Protein AF-I4EIF0-F1 (afdb_monomer)

Mean predicted aligned error: 13.85 Å

Solvent-accessible surface area (backbone atoms only — not comparable to full-atom values): 5638 Å² total; per-residue (Å²): 132,88,79,81,89,84,87,82,79,91,73,77,96,75,75,90,77,68,83,81,73,82,74,91,86,69,80,80,51,44,44,72,65,57,54,49,74,65,52,68,66,39,53,21,78,72,76,69,48,77,29,77,45,64,81,61,31,47,75,41,76,54,83,64,21,29,37,29,22,30,69,86,77,65,32,68,21,30,37,32,47,98,90,43,78,46,110

pLDDT: mean 73.29, std 19.61, range [40.31, 92.0]

Nearest PDB structures (foldseek):
  8iuh-assembly1_V  TM=5.479E-01  e=1.146E+00  Homo sapiens
  2clt-assembly2_B  TM=6.974E-01  e=7.684E+00  Homo sapiens
  8qpc-assembly1_AA  TM=3.929E-01  e=1.903E+00  Sulfolobus acidocaldarius
  3na2-assembly4_C  TM=3.980E-01  e=8.723E+00  Leptospirillum rubarum

Structure (mmCIF, N/CA/C/O backbone):
data_AF-I4EIF0-F1
#
_entry.id   AF-I4EIF0-F1
#
loop_
_atom_site.group_PDB
_atom_site.id
_atom_site.type_symbol
_atom_site.label_atom_id
_atom_site.label_alt_id
_atom_site.label_comp_id
_atom_site.label_asym_id
_atom_site.label_entity_id
_atom_site.label_seq_id
_atom_site.pdbx_PDB_ins_code
_atom_site.Cartn_x
_atom_site.Cartn_y
_atom_site.Cartn_z
_atom_site.occupancy
_atom_site.B_iso_or_equiv
_atom_site.auth_seq_id
_atom_site.auth_comp_id
_atom_site.auth_asym_id
_atom_site.auth_atom_id
_atom_site.pdbx_PDB_model_num
ATOM 1 N N . MET A 1 1 ? 11.576 14.252 -71.521 1.00 40.31 1 MET A N 1
ATOM 2 C CA . MET A 1 1 ? 12.012 12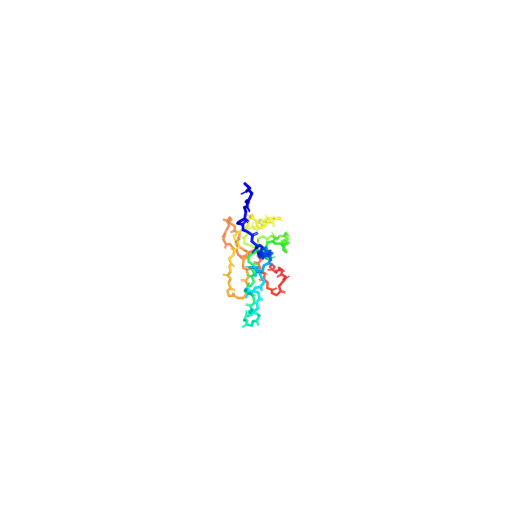.982 -70.895 1.00 40.31 1 MET A CA 1
ATOM 3 C C . MET A 1 1 ? 12.369 13.346 -69.459 1.00 40.31 1 MET A C 1
ATOM 5 O O . MET A 1 1 ? 13.172 14.251 -69.309 1.00 40.31 1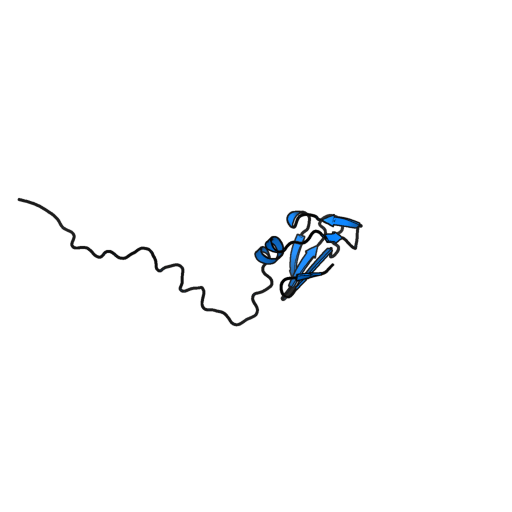 MET A O 1
ATOM 9 N N . ARG A 1 2 ? 11.493 13.028 -68.487 1.00 48.25 2 ARG A N 1
ATOM 10 C CA . ARG A 1 2 ? 11.689 11.952 -67.477 1.00 48.25 2 ARG A CA 1
ATOM 11 C C . ARG A 1 2 ? 13.022 12.169 -66.740 1.00 48.25 2 ARG A C 1
ATOM 13 O O . ARG A 1 2 ? 14.040 12.054 -67.401 1.00 48.25 2 ARG A O 1
ATOM 20 N N . GLY A 1 3 ? 13.114 12.558 -65.473 1.00 42.69 3 GLY A N 1
ATOM 21 C CA . GLY A 1 3 ? 12.313 12.259 -64.280 1.00 42.69 3 GLY A CA 1
ATOM 22 C C . GLY A 1 3 ? 13.318 11.822 -63.196 1.00 42.69 3 GLY A C 1
ATOM 23 O O . GLY A 1 3 ? 14.264 11.126 -63.556 1.00 42.69 3 GLY A O 1
ATOM 24 N N . ASP A 1 4 ? 13.117 12.274 -61.952 1.00 45.62 4 ASP A N 1
ATOM 25 C CA . ASP A 1 4 ? 13.540 11.620 -60.692 1.00 45.62 4 ASP A CA 1
ATOM 26 C C . ASP A 1 4 ? 15.067 11.485 -60.472 1.00 45.62 4 ASP A C 1
ATOM 28 O O . ASP A 1 4 ? 15.740 10.657 -61.076 1.00 45.62 4 ASP A O 1
ATOM 32 N N . ASP A 1 5 ? 15.748 12.361 -59.722 1.00 53.97 5 ASP A N 1
ATOM 33 C CA . ASP A 1 5 ? 15.735 12.528 -58.251 1.00 53.97 5 ASP A CA 1
ATOM 34 C C . ASP A 1 5 ? 15.335 11.288 -57.434 1.00 53.97 5 ASP A C 1
ATOM 36 O O . ASP A 1 5 ? 14.225 10.782 -57.550 1.00 53.97 5 ASP A O 1
ATOM 40 N N . GLY A 1 6 ? 16.246 10.842 -56.562 1.00 48.78 6 GLY A N 1
ATOM 41 C CA . GLY A 1 6 ? 15.937 9.905 -55.481 1.00 48.78 6 GLY A CA 1
ATOM 42 C C . GLY A 1 6 ? 16.501 8.495 -55.656 1.00 48.78 6 GLY A C 1
ATOM 43 O O . GLY A 1 6 ? 15.786 7.570 -56.031 1.00 48.78 6 GLY A O 1
ATOM 44 N N . HIS A 1 7 ? 17.768 8.287 -55.276 1.00 44.53 7 HIS A N 1
ATOM 45 C CA . HIS A 1 7 ? 18.253 6.950 -54.921 1.00 44.53 7 HIS A CA 1
ATOM 46 C C . HIS A 1 7 ? 18.345 6.806 -53.396 1.00 44.53 7 HIS A C 1
ATOM 48 O O . HIS A 1 7 ? 19.270 7.292 -52.752 1.00 44.53 7 HIS A O 1
ATOM 54 N N . VAL A 1 8 ? 17.295 6.167 -52.884 1.00 48.47 8 VAL A N 1
ATOM 55 C CA . VAL A 1 8 ? 17.096 5.397 -51.649 1.00 48.47 8 VAL A CA 1
ATOM 56 C C . VAL A 1 8 ? 18.262 5.259 -50.656 1.00 48.47 8 VAL A C 1
ATOM 58 O O . VAL A 1 8 ? 19.278 4.627 -50.926 1.00 48.47 8 VAL A O 1
ATOM 61 N N . VAL A 1 9 ? 18.007 5.690 -49.419 1.00 47.50 9 VAL A N 1
ATOM 62 C CA . VAL A 1 9 ? 18.399 4.917 -48.234 1.00 47.50 9 VAL A CA 1
ATOM 63 C C . VAL A 1 9 ? 17.143 4.674 -47.403 1.00 47.50 9 VAL A C 1
ATOM 65 O O . VAL A 1 9 ? 16.609 5.569 -46.753 1.00 47.50 9 VAL A O 1
ATOM 68 N N . ASP A 1 10 ? 16.634 3.451 -47.501 1.00 45.38 10 ASP A N 1
ATOM 69 C CA . ASP A 1 10 ? 15.723 2.866 -46.526 1.00 45.38 10 ASP A CA 1
ATOM 70 C C . ASP A 1 10 ? 16.493 2.764 -45.200 1.00 45.38 10 ASP A C 1
ATOM 72 O O . ASP A 1 10 ? 17.364 1.912 -45.031 1.00 45.38 10 ASP A O 1
ATOM 76 N N . VAL A 1 11 ? 16.267 3.723 -44.302 1.00 45.22 11 VAL A N 1
ATOM 77 C CA . VAL A 1 11 ? 16.690 3.624 -42.904 1.00 45.22 11 VAL A CA 1
ATOM 78 C C . VAL A 1 11 ? 15.425 3.436 -42.087 1.00 45.22 11 VAL A C 1
ATOM 80 O O . VAL A 1 11 ? 14.711 4.384 -41.764 1.00 45.22 11 VAL A O 1
ATOM 83 N N . ASP A 1 12 ? 15.165 2.163 -41.819 1.00 43.94 12 ASP A N 1
ATOM 84 C CA . ASP A 1 12 ? 14.203 1.629 -40.865 1.00 43.94 12 ASP A CA 1
ATOM 85 C C . ASP A 1 12 ? 14.083 2.511 -39.595 1.00 43.94 12 ASP A C 1
ATOM 87 O O . ASP A 1 12 ? 15.081 2.751 -3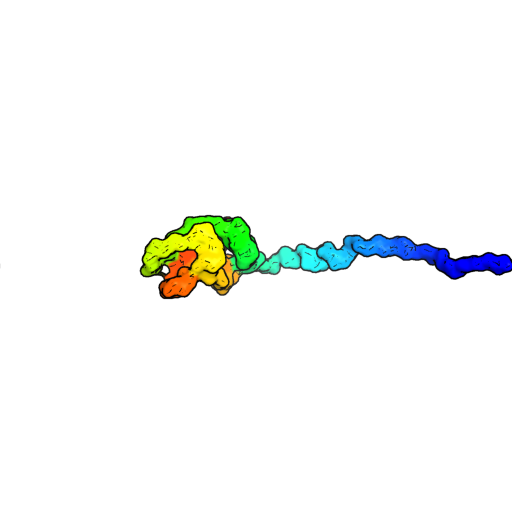8.901 1.00 43.94 12 ASP A O 1
ATOM 91 N N . PRO A 1 13 ? 12.879 3.010 -39.249 1.00 43.53 13 PRO A N 1
ATOM 92 C CA . PRO A 1 13 ? 12.641 3.782 -38.033 1.00 43.53 13 PRO A CA 1
ATOM 93 C C . PRO A 1 13 ? 12.491 2.842 -36.823 1.00 43.53 13 PRO A C 1
ATOM 95 O O . PRO A 1 13 ? 11.441 2.790 -36.186 1.00 43.53 13 PRO A O 1
ATOM 98 N N . GLY A 1 14 ? 13.534 2.070 -36.510 1.00 45.09 14 GLY A N 1
ATOM 99 C CA . GLY A 1 14 ? 13.471 1.002 -35.504 1.00 45.09 14 GLY A CA 1
ATOM 100 C C . GLY A 1 14 ? 14.494 1.073 -34.370 1.00 45.09 14 GLY A C 1
ATOM 101 O O . GLY A 1 14 ? 14.444 0.240 -33.467 1.00 45.09 14 GLY A O 1
ATOM 102 N N . PHE A 1 15 ? 15.417 2.042 -34.362 1.00 41.53 15 PHE A N 1
ATOM 103 C CA . PHE A 1 15 ? 16.604 1.974 -33.489 1.00 41.53 15 PHE A CA 1
ATOM 104 C C . PHE A 1 15 ? 16.757 3.062 -32.412 1.00 41.53 15 PHE A C 1
ATOM 106 O O . PHE A 1 15 ? 17.794 3.108 -31.754 1.00 41.53 15 PHE A O 1
ATOM 113 N N . ASP A 1 16 ? 15.723 3.857 -32.116 1.00 41.97 16 ASP A N 1
ATOM 114 C CA . ASP A 1 16 ? 15.809 4.908 -31.075 1.00 41.97 16 ASP A CA 1
ATOM 115 C C . ASP A 1 16 ? 15.221 4.520 -29.699 1.00 41.97 16 ASP A C 1
ATOM 117 O O . ASP A 1 16 ? 15.068 5.356 -28.812 1.00 41.97 16 ASP A O 1
ATOM 121 N N . ARG A 1 17 ? 14.888 3.240 -29.460 1.00 44.94 17 ARG A N 1
ATOM 122 C CA . ARG A 1 17 ? 14.284 2.811 -28.173 1.00 44.94 17 ARG A CA 1
ATOM 123 C C . ARG A 1 17 ? 15.128 1.853 -27.331 1.00 44.94 17 ARG A C 1
ATOM 125 O O . ARG A 1 17 ? 14.836 1.667 -26.152 1.00 44.94 17 ARG A O 1
ATOM 132 N N . ALA A 1 18 ? 16.197 1.277 -27.879 1.00 43.00 18 ALA A N 1
ATOM 133 C CA . ALA A 1 18 ? 16.950 0.217 -27.197 1.00 43.00 18 ALA A CA 1
ATOM 134 C C . ALA A 1 18 ? 18.213 0.698 -26.448 1.00 43.00 18 ALA A C 1
ATOM 136 O O . ALA A 1 18 ? 18.681 0.022 -25.534 1.00 43.00 18 ALA A O 1
ATOM 137 N N . ALA A 1 19 ? 18.756 1.880 -26.761 1.00 42.81 19 ALA A N 1
ATOM 138 C CA . ALA A 1 19 ? 20.065 2.303 -26.244 1.00 42.81 19 ALA A CA 1
ATOM 139 C C . ALA A 1 19 ? 20.050 2.947 -24.838 1.00 42.81 19 ALA A C 1
ATOM 141 O O .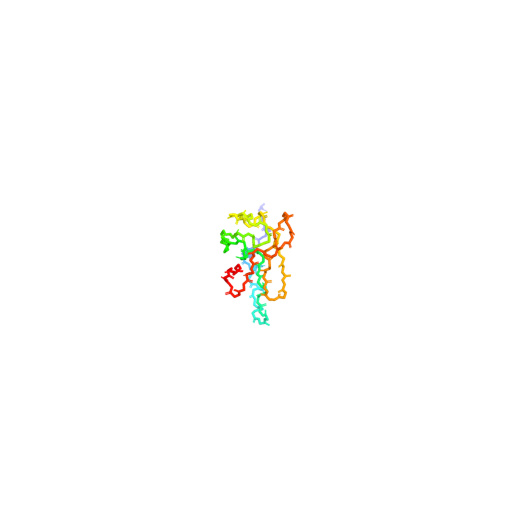 ALA A 1 19 ? 21.110 3.198 -24.263 1.00 42.81 19 ALA A O 1
ATOM 142 N N . ARG A 1 20 ? 18.877 3.191 -24.231 1.00 46.22 20 ARG A N 1
ATOM 143 C CA . ARG A 1 20 ? 18.773 3.704 -22.844 1.00 46.22 20 ARG A CA 1
ATOM 144 C C . ARG A 1 20 ? 18.444 2.647 -21.786 1.00 46.22 20 ARG A C 1
ATOM 146 O O . ARG A 1 20 ? 18.356 2.998 -20.615 1.00 46.22 20 ARG A O 1
ATOM 153 N N . ALA A 1 21 ? 18.332 1.372 -22.160 1.00 48.34 21 ALA A N 1
ATOM 154 C CA . ALA A 1 21 ? 17.999 0.283 -21.234 1.00 48.34 21 ALA A CA 1
ATOM 155 C C . ALA A 1 21 ? 19.223 -0.391 -20.570 1.00 48.34 21 ALA A C 1
ATOM 157 O O . ALA A 1 21 ? 19.074 -1.299 -19.757 1.00 48.34 21 ALA A O 1
ATOM 158 N N . ALA A 1 22 ? 20.449 0.049 -20.875 1.00 47.44 22 ALA A N 1
ATOM 159 C CA . ALA A 1 22 ? 21.685 -0.601 -20.427 1.00 47.44 22 ALA A CA 1
ATOM 160 C C . ALA A 1 22 ? 22.365 0.100 -19.231 1.00 47.44 22 ALA A C 1
ATOM 162 O O . ALA A 1 22 ? 23.569 0.343 -19.244 1.00 47.44 22 ALA A O 1
ATOM 163 N N . ARG A 1 23 ? 21.608 0.429 -18.173 1.00 53.38 23 ARG A N 1
ATOM 164 C CA . ARG A 1 23 ? 22.180 0.863 -16.879 1.00 53.38 23 ARG A CA 1
ATOM 165 C C . ARG A 1 23 ? 21.601 0.078 -15.703 1.00 53.38 23 ARG A C 1
ATOM 167 O O . ARG A 1 23 ? 21.154 0.652 -14.718 1.00 53.38 23 ARG A O 1
ATOM 174 N N . ARG A 1 24 ? 21.659 -1.253 -15.778 1.00 57.91 24 ARG A N 1
ATOM 175 C CA . ARG A 1 24 ? 21.592 -2.092 -14.574 1.00 57.91 24 ARG A CA 1
ATOM 176 C C . ARG A 1 24 ? 22.882 -1.898 -13.776 1.00 57.91 24 ARG A C 1
ATOM 178 O O . ARG A 1 24 ? 23.898 -2.453 -14.177 1.00 57.91 24 ARG A O 1
ATOM 185 N N . SER A 1 25 ? 22.845 -1.092 -12.708 1.00 46.50 25 SER A N 1
ATOM 186 C CA . SER A 1 25 ? 23.671 -1.215 -11.479 1.00 46.50 25 SER A CA 1
ATOM 187 C C . SER A 1 25 ? 23.472 -0.023 -10.526 1.00 46.50 25 SER A C 1
ATOM 189 O O . SER A 1 25 ? 24.353 0.821 -10.366 1.00 46.50 25 SER A O 1
ATOM 191 N N . LYS A 1 26 ? 22.295 0.059 -9.899 1.00 43.00 26 LYS A N 1
ATOM 192 C CA . LYS A 1 26 ? 22.043 0.608 -8.549 1.00 43.00 26 LYS A CA 1
ATOM 193 C C . LYS A 1 26 ? 20.565 0.346 -8.293 1.00 43.00 26 LYS A C 1
ATOM 195 O O . LYS A 1 26 ? 19.795 0.743 -9.154 1.00 43.00 26 LYS A O 1
ATOM 200 N N . GLY A 1 27 ? 20.222 -0.393 -7.232 1.00 43.31 27 GLY A N 1
ATOM 201 C CA . GLY A 1 27 ? 18.898 -0.996 -7.012 1.00 43.31 27 GLY A CA 1
ATOM 202 C C . GLY A 1 27 ? 17.761 -0.201 -7.639 1.00 43.31 27 GLY A C 1
ATOM 203 O O . GLY A 1 27 ? 17.630 0.983 -7.333 1.00 43.31 27 GLY A O 1
ATOM 204 N N . ASP A 1 28 ? 17.019 -0.835 -8.552 1.00 47.97 28 ASP A N 1
ATOM 205 C CA . ASP A 1 28 ? 15.833 -0.223 -9.143 1.00 47.97 28 ASP A CA 1
ATOM 206 C C . ASP A 1 28 ? 14.973 0.234 -7.961 1.00 47.97 28 ASP A C 1
ATOM 208 O O . ASP A 1 28 ? 14.575 -0.611 -7.149 1.00 47.97 28 ASP A O 1
ATOM 212 N N . PRO A 1 29 ? 14.836 1.552 -7.732 1.00 52.62 29 PRO A N 1
ATOM 213 C CA . PRO A 1 29 ? 14.119 2.026 -6.565 1.00 52.62 29 PRO A CA 1
ATOM 214 C C . PRO A 1 29 ? 12.716 1.465 -6.703 1.00 52.62 29 PRO A C 1
ATOM 216 O O . PRO A 1 29 ? 12.157 1.635 -7.781 1.00 52.62 29 PRO A O 1
ATOM 219 N N . ALA A 1 30 ? 12.178 0.795 -5.673 1.00 59.03 30 ALA A N 1
ATOM 220 C CA . ALA A 1 30 ? 10.834 0.227 -5.727 1.00 59.03 30 ALA A CA 1
ATOM 221 C C . ALA A 1 30 ? 9.912 1.185 -6.492 1.00 59.03 30 ALA A C 1
ATOM 223 O O . ALA A 1 30 ? 9.759 2.369 -6.139 1.00 59.03 30 ALA A O 1
ATOM 224 N N . ASP A 1 31 ? 9.493 0.723 -7.668 1.00 73.06 31 ASP A N 1
ATOM 225 C CA . ASP A 1 31 ? 8.910 1.618 -8.644 1.00 73.06 31 ASP A CA 1
ATOM 226 C C . ASP A 1 31 ? 7.441 1.765 -8.299 1.00 73.06 31 ASP A C 1
ATOM 228 O O . ASP A 1 31 ? 6.764 0.776 -8.025 1.00 73.06 31 ASP A O 1
ATOM 232 N N . LEU A 1 32 ? 6.964 3.008 -8.225 1.00 80.06 32 LEU A N 1
ATOM 233 C CA . LEU A 1 32 ? 5.580 3.273 -7.837 1.00 80.06 32 LEU A CA 1
ATOM 234 C C . LEU A 1 32 ? 4.616 2.569 -8.790 1.00 80.06 32 LEU A C 1
ATOM 236 O O . LEU A 1 32 ? 3.547 2.162 -8.363 1.00 80.06 32 LEU A O 1
ATOM 240 N N . ASP A 1 33 ? 5.002 2.420 -10.055 1.00 83.50 33 ASP A N 1
ATOM 241 C CA . ASP A 1 33 ? 4.248 1.672 -11.052 1.00 83.50 33 ASP A CA 1
ATOM 242 C C . ASP A 1 33 ? 4.164 0.180 -10.699 1.00 83.50 33 ASP A C 1
ATOM 244 O O . ASP A 1 33 ? 3.073 -0.357 -10.542 1.00 83.50 33 ASP A O 1
ATOM 248 N N . ARG A 1 34 ? 5.306 -0.458 -10.420 1.00 84.38 34 ARG A N 1
ATOM 249 C CA . ARG A 1 34 ? 5.363 -1.872 -10.021 1.00 84.38 34 ARG A CA 1
ATOM 250 C C . ARG A 1 34 ? 4.637 -2.146 -8.704 1.00 84.38 34 ARG A C 1
ATOM 252 O O . ARG A 1 34 ? 3.956 -3.150 -8.578 1.00 84.38 34 ARG A O 1
ATOM 259 N N . ALA A 1 35 ? 4.757 -1.244 -7.735 1.00 87.75 35 ALA A N 1
ATOM 260 C CA . ALA A 1 35 ? 4.042 -1.341 -6.468 1.00 87.75 35 ALA A CA 1
ATOM 261 C C . ALA A 1 35 ? 2.512 -1.265 -6.668 1.00 87.75 35 ALA A C 1
ATOM 263 O O . ALA A 1 35 ? 1.762 -1.873 -5.910 1.00 87.75 35 ALA A O 1
ATOM 264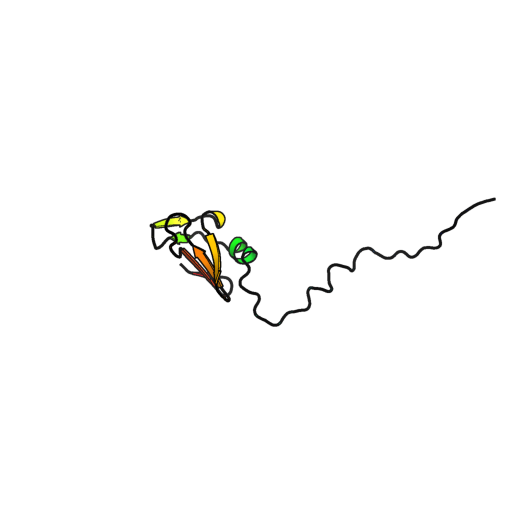 N N . ARG A 1 36 ? 2.042 -0.526 -7.686 1.00 87.69 36 ARG A N 1
ATOM 265 C CA . ARG A 1 36 ? 0.615 -0.452 -8.052 1.00 87.69 36 ARG A CA 1
ATOM 266 C C . ARG A 1 36 ? 0.148 -1.689 -8.803 1.00 87.69 36 ARG A C 1
ATOM 268 O O . ARG A 1 36 ? -0.979 -2.107 -8.578 1.00 87.69 36 ARG A O 1
ATOM 275 N N . ASP A 1 37 ? 0.984 -2.221 -9.688 1.00 88.56 37 ASP A N 1
ATOM 276 C CA . ASP A 1 37 ? 0.718 -3.461 -10.424 1.00 88.56 37 ASP A CA 1
ATOM 277 C C . ASP A 1 37 ? 0.592 -4.655 -9.467 1.00 88.56 37 ASP A C 1
ATOM 279 O O . ASP A 1 37 ? -0.370 -5.410 -9.532 1.00 88.56 37 ASP A O 1
ATOM 283 N N . ASP A 1 38 ? 1.503 -4.743 -8.497 1.00 89.44 38 ASP A N 1
ATOM 284 C CA . ASP A 1 38 ? 1.541 -5.794 -7.477 1.00 89.44 38 ASP A CA 1
ATOM 285 C C . ASP A 1 38 ? 0.617 -5.506 -6.279 1.00 89.44 38 ASP A C 1
ATOM 287 O O . ASP A 1 38 ? 0.770 -6.101 -5.221 1.00 89.44 38 ASP A O 1
ATOM 291 N N . TRP A 1 39 ? -0.292 -4.529 -6.378 1.00 90.44 39 TRP A N 1
ATOM 292 C CA . TRP A 1 39 ? -1.092 -4.100 -5.231 1.00 90.44 39 TRP A CA 1
ATOM 293 C C . TRP A 1 39 ? -1.961 -5.224 -4.670 1.00 90.44 39 TRP A C 1
ATOM 295 O O . TRP A 1 39 ? -2.829 -5.765 -5.356 1.00 90.44 39 TRP A O 1
ATOM 305 N N . GLU A 1 40 ? -1.790 -5.485 -3.377 1.00 87.38 40 GLU A N 1
ATOM 306 C CA . GLU A 1 40 ? -2.640 -6.387 -2.614 1.00 87.38 40 GLU A CA 1
ATOM 307 C C . GLU A 1 40 ? -3.609 -5.572 -1.744 1.00 87.38 40 GLU A C 1
ATOM 309 O O . GLU A 1 40 ? -3.185 -4.598 -1.116 1.00 87.38 40 GLU A O 1
ATOM 314 N N . PRO A 1 41 ? -4.899 -5.949 -1.669 1.00 87.50 41 PRO A N 1
ATOM 315 C CA . PRO A 1 41 ? -5.848 -5.341 -0.744 1.00 87.50 41 PRO A CA 1
ATOM 316 C C . PRO A 1 41 ? -5.299 -5.318 0.687 1.00 87.50 41 PRO A C 1
ATOM 318 O O . PRO A 1 41 ? -4.970 -6.359 1.255 1.00 87.50 41 PRO A O 1
ATOM 321 N N . THR A 1 42 ? -5.201 -4.127 1.277 1.00 87.06 42 THR A N 1
ATOM 322 C CA . THR A 1 42 ? -4.630 -3.925 2.619 1.00 87.06 42 THR A CA 1
ATOM 323 C C . THR A 1 42 ? -5.578 -3.127 3.500 1.00 87.06 42 THR A C 1
ATOM 325 O O . THR A 1 42 ? -6.253 -2.201 3.053 1.00 87.06 42 THR A O 1
ATOM 328 N N . VAL A 1 43 ? -5.602 -3.469 4.788 1.00 88.38 43 VAL A N 1
ATOM 329 C CA . VAL A 1 43 ? -6.343 -2.730 5.809 1.00 88.38 43 VAL A CA 1
ATOM 330 C C . VAL A 1 43 ? -5.391 -1.784 6.530 1.00 88.38 43 VAL A C 1
ATOM 332 O O . VAL A 1 43 ? -4.340 -2.185 7.029 1.00 88.38 43 VAL A O 1
ATOM 335 N N . CYS A 1 44 ? -5.768 -0.512 6.647 1.00 88.12 44 CYS A N 1
ATOM 336 C CA . CYS A 1 44 ? -4.975 0.453 7.392 1.00 88.12 44 CYS A CA 1
ATOM 337 C C . CYS A 1 44 ? -4.960 0.124 8.893 1.00 88.12 44 CYS A C 1
ATOM 339 O O . CYS A 1 44 ? -5.975 0.277 9.572 1.00 88.12 44 CYS A O 1
ATOM 341 N N . ALA A 1 45 ? -3.784 -0.184 9.445 1.00 83.81 45 ALA A N 1
ATOM 342 C CA . ALA A 1 45 ? -3.603 -0.441 10.878 1.00 83.81 45 ALA A CA 1
ATOM 343 C C . ALA A 1 45 ? -3.985 0.748 11.788 1.00 83.81 45 ALA A C 1
ATOM 345 O O . ALA A 1 45 ? -4.282 0.560 12.964 1.00 83.81 45 ALA A O 1
ATOM 346 N N . GLY A 1 46 ? -3.985 1.980 11.262 1.00 83.88 46 GLY A N 1
ATOM 347 C CA . GLY A 1 46 ? -4.305 3.185 12.032 1.00 83.88 46 GLY A CA 1
ATOM 348 C C . GLY A 1 46 ? -5.802 3.476 12.182 1.00 83.88 46 GLY A C 1
ATOM 349 O O . GLY A 1 46 ? -6.214 3.990 13.216 1.00 83.88 46 GLY A O 1
ATOM 350 N N . CYS A 1 47 ? -6.617 3.191 11.162 1.00 85.88 47 CYS A N 1
ATOM 351 C CA . CYS A 1 47 ? -8.051 3.529 11.164 1.00 85.88 47 CYS A CA 1
ATOM 352 C C . CYS A 1 47 ? -8.988 2.353 10.860 1.00 85.88 47 CYS A C 1
ATOM 354 O O . CYS A 1 47 ? -10.201 2.521 10.923 1.00 85.88 47 CYS A O 1
ATOM 356 N N . GLY A 1 48 ? -8.448 1.177 10.528 1.00 86.19 48 GLY A N 1
ATOM 357 C CA . GLY A 1 48 ? -9.225 -0.008 10.162 1.00 86.19 48 GLY A CA 1
ATOM 358 C C . GLY A 1 48 ? -9.908 0.083 8.796 1.00 86.19 48 GLY A C 1
ATOM 359 O O . GLY A 1 48 ? -10.737 -0.765 8.481 1.00 86.19 48 GLY A O 1
ATOM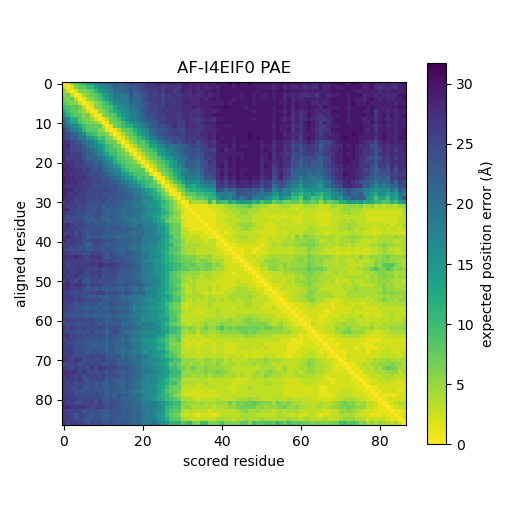 360 N N . GLN A 1 49 ? -9.600 1.103 7.990 1.00 87.25 49 GLN A N 1
ATOM 361 C CA . GLN A 1 49 ? -10.185 1.254 6.662 1.00 87.25 49 GLN A CA 1
ATOM 362 C C . GLN A 1 49 ? -9.565 0.253 5.683 1.00 87.25 49 GLN A C 1
ATOM 364 O O . GLN A 1 49 ? -8.342 0.123 5.621 1.00 87.25 49 GLN A O 1
ATOM 369 N N . ASP A 1 50 ? -10.413 -0.404 4.898 1.00 89.19 50 ASP A N 1
ATOM 370 C CA . ASP A 1 50 ? -9.995 -1.253 3.788 1.00 89.19 50 ASP A CA 1
ATOM 371 C C . ASP A 1 50 ? -9.532 -0.410 2.587 1.00 89.19 50 ASP A C 1
ATOM 373 O O . ASP A 1 50 ? -10.113 0.637 2.259 1.00 89.19 50 ASP A O 1
ATOM 377 N N . HIS A 1 51 ? -8.458 -0.863 1.950 1.00 87.81 51 HIS A N 1
ATOM 378 C CA . HIS A 1 51 ? -7.896 -0.296 0.734 1.00 87.81 51 HIS A CA 1
ATOM 379 C C . HIS A 1 51 ? -7.770 -1.404 -0.316 1.00 87.81 51 HIS A C 1
ATOM 381 O O . HIS A 1 51 ? -6.687 -1.971 -0.495 1.00 87.81 51 HIS A O 1
ATOM 387 N N . PRO A 1 52 ? -8.867 -1.705 -1.032 1.00 88.00 52 PRO A N 1
ATOM 388 C CA . PRO A 1 52 ? -8.870 -2.766 -2.031 1.00 88.00 52 PRO A CA 1
ATOM 389 C C . PRO A 1 52 ? -8.054 -2.374 -3.265 1.00 88.00 52 PRO A C 1
ATOM 391 O O . PRO A 1 52 ? -7.579 -3.231 -4.002 1.00 88.00 52 PRO A O 1
ATOM 394 N N . GLU A 1 53 ? -7.861 -1.070 -3.474 1.00 88.00 53 GLU A N 1
ATOM 395 C CA . GLU A 1 53 ? -7.265 -0.504 -4.673 1.00 88.00 53 GLU A CA 1
ATOM 396 C C . GLU A 1 53 ? -6.099 0.439 -4.316 1.00 88.00 53 GLU A C 1
ATOM 398 O O . GLU A 1 53 ? -6.174 1.189 -3.332 1.00 88.00 53 GLU A O 1
ATOM 403 N N . PRO A 1 54 ? -5.031 0.493 -5.136 1.00 83.12 54 PRO A N 1
ATOM 404 C CA . PRO A 1 54 ? -3.830 1.270 -4.823 1.00 83.12 54 PRO A CA 1
ATOM 405 C C . PRO A 1 54 ? -4.045 2.787 -4.877 1.00 83.12 54 PRO A C 1
ATOM 407 O O . PRO A 1 54 ? -3.209 3.547 -4.395 1.00 83.12 54 PRO A O 1
ATOM 410 N N . TRP A 1 55 ? -5.139 3.263 -5.479 1.00 84.56 55 TRP A N 1
ATOM 411 C CA . TRP A 1 55 ? -5.500 4.686 -5.492 1.00 84.56 55 TRP A CA 1
ATOM 412 C C . TRP A 1 55 ? -6.260 5.134 -4.242 1.00 84.56 55 TRP A C 1
ATOM 414 O O . TRP A 1 55 ? -6.386 6.336 -4.009 1.00 84.56 55 TRP A O 1
ATOM 424 N N . SER A 1 56 ? -6.748 4.201 -3.418 1.00 87.88 56 SER A N 1
ATOM 425 C CA . SER A 1 56 ? -7.353 4.523 -2.120 1.00 87.88 56 SER A CA 1
ATOM 426 C C .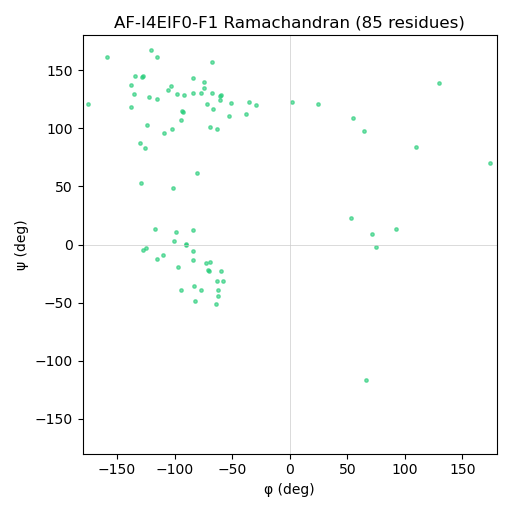 SER A 1 56 ? -6.305 4.953 -1.083 1.00 87.88 56 SER A C 1
ATOM 428 O O . SER A 1 56 ? -6.644 5.571 -0.069 1.00 87.88 56 SER A O 1
ATOM 430 N N . VAL A 1 57 ? -5.027 4.672 -1.348 1.00 90.38 57 VAL A N 1
ATOM 431 C CA . VAL A 1 57 ? -3.875 5.062 -0.531 1.00 90.38 57 VAL A CA 1
ATOM 432 C C . VAL A 1 57 ? -2.968 6.034 -1.278 1.00 90.38 57 VAL A C 1
ATOM 434 O O . VAL A 1 57 ? -2.956 6.135 -2.503 1.00 90.38 57 VAL A O 1
ATOM 437 N N . ARG A 1 58 ? -2.138 6.743 -0.522 1.00 90.19 58 ARG A N 1
ATOM 438 C CA . ARG A 1 58 ? -1.048 7.550 -1.046 1.00 90.19 58 ARG A CA 1
ATOM 439 C C . ARG A 1 58 ? 0.239 6.739 -1.037 1.00 90.19 58 ARG A C 1
ATOM 441 O O . ARG A 1 58 ? 0.851 6.554 0.013 1.00 90.19 58 ARG A O 1
ATOM 448 N N . LEU A 1 59 ? 0.676 6.323 -2.219 1.00 88.81 59 LEU A N 1
ATOM 449 C CA . LEU A 1 59 ? 1.971 5.680 -2.395 1.00 88.81 59 LEU A CA 1
ATOM 450 C C . LEU A 1 59 ? 3.096 6.716 -2.369 1.00 88.81 59 LEU A C 1
ATOM 452 O O . LEU A 1 59 ? 3.047 7.739 -3.058 1.00 88.81 59 LEU A O 1
ATOM 456 N N . LYS A 1 60 ? 4.121 6.461 -1.562 1.00 88.06 60 LYS A N 1
ATOM 457 C CA . LYS A 1 60 ? 5.289 7.325 -1.416 1.00 88.06 60 LYS A CA 1
ATOM 458 C C . LYS A 1 60 ? 6.552 6.480 -1.422 1.00 88.06 60 LYS A C 1
ATOM 460 O O . LYS A 1 60 ? 6.684 5.552 -0.639 1.00 88.06 60 LYS A O 1
ATOM 465 N N . ARG A 1 61 ? 7.523 6.853 -2.251 1.00 86.31 61 ARG A N 1
ATOM 466 C CA . ARG A 1 61 ? 8.851 6.236 -2.211 1.00 86.31 61 ARG A CA 1
ATOM 467 C C . ARG A 1 61 ? 9.570 6.599 -0.906 1.00 86.31 61 ARG A C 1
ATOM 469 O O . ARG A 1 61 ? 9.661 7.779 -0.556 1.00 86.31 61 ARG A O 1
ATOM 476 N N . ALA A 1 62 ? 10.103 5.592 -0.227 1.00 85.38 62 ALA A N 1
ATOM 477 C CA . ALA A 1 62 ? 10.859 5.706 1.013 1.00 85.38 62 ALA A CA 1
ATOM 478 C C . ALA A 1 62 ? 12.170 4.918 0.884 1.00 85.38 62 ALA A C 1
ATOM 480 O O . ALA A 1 62 ? 12.250 3.738 1.210 1.00 85.38 62 ALA A O 1
ATOM 481 N N . GLY A 1 63 ? 13.214 5.573 0.368 1.00 85.00 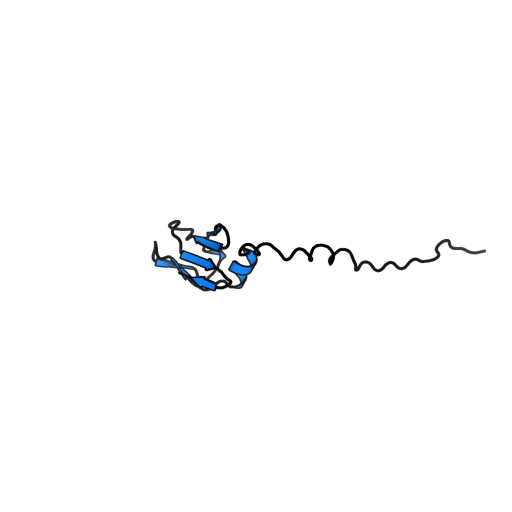63 GLY A N 1
ATOM 482 C CA . GLY A 1 63 ? 14.493 4.913 0.096 1.00 85.00 63 GLY A CA 1
ATOM 483 C C . GLY A 1 63 ? 14.363 3.873 -1.018 1.00 85.00 63 GLY A C 1
ATOM 484 O O . GLY A 1 63 ? 14.060 4.235 -2.157 1.00 85.00 63 GLY A O 1
ATOM 485 N N . SER A 1 64 ? 14.596 2.606 -0.675 1.00 83.44 64 SER A N 1
ATOM 486 C CA . SER A 1 64 ? 14.495 1.458 -1.589 1.00 83.44 64 SER A CA 1
ATOM 487 C C . SER A 1 64 ? 13.098 0.831 -1.624 1.00 83.44 64 SER A C 1
ATOM 489 O O . SER A 1 64 ? 12.891 -0.141 -2.345 1.00 83.44 64 SER A O 1
ATOM 491 N N . ASP A 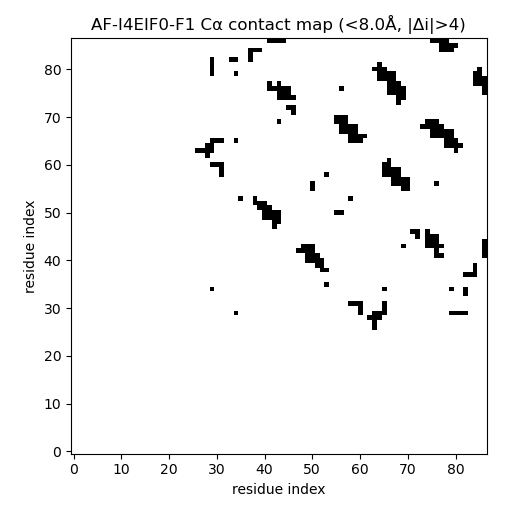1 65 ? 12.154 1.377 -0.862 1.00 89.38 65 ASP A N 1
ATOM 492 C CA . ASP A 1 65 ? 10.820 0.830 -0.639 1.00 89.38 65 ASP A CA 1
ATOM 493 C C . ASP A 1 65 ? 9.733 1.809 -1.101 1.00 89.38 65 ASP A C 1
ATOM 495 O O . ASP A 1 65 ? 9.989 3.000 -1.329 1.00 89.38 65 ASP A O 1
ATOM 499 N N . VAL A 1 66 ? 8.494 1.326 -1.190 1.00 90.69 66 VAL A N 1
ATOM 500 C CA . VAL A 1 66 ? 7.302 2.175 -1.338 1.00 90.69 66 VAL A CA 1
ATOM 501 C C . VAL A 1 66 ? 6.419 2.016 -0.107 1.00 90.69 66 VAL A C 1
ATOM 503 O O . VAL A 1 66 ? 6.027 0.922 0.261 1.00 90.69 66 VAL A O 1
ATOM 506 N N . GLU A 1 67 ? 6.085 3.120 0.541 1.00 92.00 67 GLU A N 1
ATOM 507 C CA . GLU A 1 67 ? 5.105 3.169 1.619 1.00 92.00 67 GLU A CA 1
ATOM 508 C C . GLU A 1 67 ? 3.723 3.479 1.043 1.00 92.00 67 GLU A C 1
ATOM 510 O O . GLU A 1 67 ? 3.550 4.476 0.337 1.00 92.00 67 GLU A O 1
ATOM 515 N N . ALA A 1 68 ? 2.727 2.678 1.396 1.00 91.81 68 ALA A N 1
ATOM 516 C CA . ALA A 1 68 ? 1.323 2.984 1.202 1.00 91.81 68 ALA A CA 1
ATOM 517 C C . ALA A 1 68 ? 0.773 3.651 2.456 1.00 91.81 68 ALA A C 1
ATOM 519 O O . ALA A 1 68 ? 0.700 3.041 3.522 1.00 91.81 68 ALA A O 1
ATOM 520 N N . ARG A 1 69 ? 0.387 4.920 2.343 1.00 91.62 69 ARG A N 1
ATOM 521 C CA . ARG A 1 69 ? -0.197 5.675 3.453 1.00 91.62 69 ARG A CA 1
ATOM 522 C C . ARG A 1 69 ? -1.690 5.839 3.256 1.00 91.62 69 ARG A C 1
ATOM 524 O O . ARG A 1 69 ? -2.131 6.250 2.188 1.00 91.62 69 ARG A O 1
ATOM 531 N N . CYS A 1 70 ? -2.463 5.569 4.295 1.00 90.56 70 CYS A N 1
ATOM 532 C CA . CYS A 1 70 ? -3.898 5.795 4.277 1.00 90.56 70 CYS A CA 1
ATOM 533 C C . CYS A 1 70 ? -4.196 7.280 4.047 1.00 90.56 70 CYS A C 1
ATOM 535 O O . CYS A 1 70 ? -3.692 8.143 4.769 1.00 90.56 70 CYS A O 1
ATOM 537 N N . SER A 1 71 ? -5.036 7.586 3.060 1.00 85.75 71 SER A N 1
ATOM 538 C CA . SER A 1 71 ? -5.428 8.967 2.757 1.00 85.75 71 SER A CA 1
ATOM 539 C C . SER A 1 71 ? -6.337 9.578 3.831 1.00 85.75 71 SER A C 1
ATOM 541 O O . SER A 1 71 ? -6.385 10.798 3.950 1.00 85.75 71 SER A O 1
ATOM 543 N N . ALA A 1 72 ? -7.031 8.749 4.623 1.00 85.81 72 ALA A N 1
ATOM 544 C CA . ALA A 1 72 ? -7.951 9.201 5.666 1.00 85.81 72 ALA A CA 1
ATOM 545 C C . ALA A 1 72 ? -7.233 9.576 6.973 1.00 85.81 72 ALA A C 1
ATOM 547 O O . ALA A 1 72 ? -7.472 10.651 7.515 1.00 85.81 72 ALA A O 1
ATOM 548 N N . CYS A 1 73 ? -6.340 8.715 7.478 1.00 87.06 73 CYS A N 1
ATOM 549 C CA . CYS A 1 73 ? -5.663 8.933 8.765 1.00 87.06 73 CYS A CA 1
ATOM 550 C C . CYS A 1 73 ? -4.162 9.248 8.652 1.00 87.06 73 CYS A C 1
ATOM 552 O O . CYS A 1 73 ? -3.532 9.590 9.649 1.00 87.06 73 CYS A O 1
ATOM 554 N N . GLY A 1 74 ? -3.562 9.115 7.465 1.00 85.88 74 GLY A N 1
ATOM 555 C CA . GLY A 1 74 ? -2.129 9.338 7.240 1.00 85.88 74 GLY A CA 1
ATOM 556 C C . GLY A 1 74 ? -1.208 8.224 7.751 1.00 85.88 74 GLY A C 1
ATOM 557 O O . GLY A 1 74 ? 0.007 8.313 7.554 1.00 85.88 74 GLY A O 1
ATOM 558 N N . GLY A 1 75 ? -1.760 7.185 8.385 1.00 88.56 75 GLY A N 1
ATOM 559 C CA . GLY A 1 75 ? -1.016 6.028 8.880 1.00 88.56 75 GLY A CA 1
ATOM 560 C C . GLY A 1 75 ? -0.433 5.170 7.755 1.00 88.56 75 GLY A C 1
ATOM 561 O O . GLY A 1 75 ? -0.925 5.189 6.626 1.00 88.56 75 GLY A O 1
ATOM 562 N N . LEU A 1 76 ? 0.615 4.408 8.066 1.00 89.75 76 LEU A N 1
ATOM 563 C CA . LEU A 1 76 ? 1.163 3.403 7.156 1.00 89.75 76 LEU A CA 1
ATOM 564 C C . LEU A 1 76 ? 0.183 2.223 7.083 1.00 89.75 76 LEU A C 1
ATOM 566 O O . LEU A 1 76 ? -0.159 1.648 8.112 1.00 89.75 76 LEU A O 1
ATOM 570 N N . ALA A 1 77 ? -0.309 1.923 5.885 1.00 91.00 77 ALA A N 1
ATOM 571 C CA . ALA A 1 77 ? -1.188 0.787 5.620 1.00 91.00 77 ALA A CA 1
ATOM 572 C C . ALA A 1 77 ? -0.394 -0.439 5.157 1.00 91.00 77 ALA A C 1
ATOM 574 O O . ALA A 1 77 ? -0.706 -1.555 5.550 1.00 91.00 77 ALA A O 1
ATOM 575 N N . ALA A 1 78 ? 0.636 -0.226 4.334 1.00 90.88 78 ALA A N 1
ATOM 576 C CA . ALA A 1 78 ? 1.552 -1.277 3.917 1.00 90.88 78 ALA A CA 1
ATOM 577 C C . ALA A 1 78 ? 2.886 -0.693 3.434 1.00 90.88 78 ALA A C 1
ATOM 579 O O . ALA A 1 78 ? 2.987 0.486 3.084 1.00 90.88 78 ALA A O 1
ATOM 580 N N . ARG A 1 79 ? 3.920 -1.526 3.383 1.00 91.25 79 ARG A N 1
ATOM 581 C CA . ARG A 1 79 ? 5.228 -1.241 2.796 1.00 91.25 79 ARG A CA 1
ATOM 582 C C . ARG A 1 79 ? 5.529 -2.267 1.713 1.00 91.25 79 ARG A C 1
ATOM 584 O O . ARG A 1 79 ? 5.496 -3.461 1.969 1.00 91.25 79 ARG A O 1
ATOM 591 N N . TYR A 1 80 ? 5.866 -1.784 0.530 1.00 90.94 80 TYR A N 1
ATOM 592 C CA . TYR A 1 80 ? 6.330 -2.575 -0.591 1.00 90.94 80 TYR A CA 1
ATOM 593 C C . TYR A 1 80 ? 7.850 -2.623 -0.587 1.00 90.94 80 TYR A C 1
ATOM 595 O O . TYR A 1 80 ? 8.521 -1.598 -0.761 1.00 90.94 80 TYR A O 1
ATOM 603 N N . SER A 1 81 ? 8.388 -3.817 -0.387 1.00 89.00 81 SER A N 1
ATOM 604 C CA . SER A 1 81 ? 9.824 -4.057 -0.311 1.00 89.00 81 SER A CA 1
ATOM 605 C C . SER A 1 81 ? 10.157 -5.328 -1.071 1.00 89.00 81 SER A C 1
ATOM 607 O O . SER A 1 81 ? 9.425 -6.308 -0.993 1.00 89.00 81 SER A O 1
ATOM 609 N N . THR A 1 82 ? 11.238 -5.334 -1.853 1.00 85.56 82 THR A N 1
ATOM 610 C CA . THR A 1 82 ? 11.688 -6.528 -2.605 1.00 85.56 82 THR A CA 1
ATOM 611 C C . THR A 1 82 ? 10.631 -7.191 -3.499 1.00 85.56 82 THR A C 1
ATOM 613 O O . THR A 1 82 ? 10.777 -8.352 -3.865 1.00 85.56 82 THR A O 1
ATOM 616 N N . GLY A 1 83 ? 9.598 -6.450 -3.901 1.00 84.25 83 GLY A N 1
ATOM 617 C CA . GLY A 1 83 ? 8.539 -6.979 -4.748 1.00 84.25 83 GLY A CA 1
ATOM 618 C C . GLY A 1 83 ? 7.332 -7.556 -4.009 1.00 84.25 83 GLY A C 1
ATOM 619 O O . GLY A 1 83 ? 6.575 -8.260 -4.653 1.00 84.25 83 GLY A O 1
ATOM 620 N N . VAL A 1 84 ? 7.184 -7.318 -2.702 1.00 87.19 84 VAL A N 1
ATOM 621 C CA . VAL A 1 84 ? 6.050 -7.805 -1.898 1.00 87.19 84 VAL A CA 1
ATOM 622 C C . VAL A 1 84 ? 5.496 -6.698 -1.005 1.00 87.19 84 VAL A C 1
ATOM 624 O O . VAL A 1 84 ? 6.268 -5.869 -0.502 1.00 87.19 84 VAL A O 1
ATOM 627 N N . TRP A 1 85 ? 4.180 -6.685 -0.782 1.00 89.50 85 TRP A N 1
ATOM 628 C CA . TRP A 1 85 ? 3.538 -5.815 0.204 1.00 89.50 85 TRP A CA 1
ATOM 629 C C . TRP A 1 85 ? 3.582 -6.431 1.609 1.00 89.50 85 TRP A C 1
ATOM 631 O O . TRP A 1 85 ? 3.499 -7.638 1.807 1.00 89.50 85 TRP A O 1
ATOM 641 N N . SER A 1 86 ? 3.768 -5.591 2.624 1.00 87.94 86 SER A N 1
ATOM 642 C CA . SER A 1 86 ? 3.774 -5.984 4.037 1.00 87.94 86 SER A CA 1
ATOM 643 C C . SER A 1 86 ? 2.997 -4.954 4.853 1.00 87.94 86 SER A C 1
ATOM 645 O O . SER A 1 86 ? 3.372 -3.782 4.847 1.00 87.94 86 SER A O 1
ATOM 647 N N . SER A 1 87 ? 1.910 -5.370 5.508 1.00 80.56 87 SER A N 1
ATOM 648 C CA . SER A 1 87 ? 1.049 -4.529 6.362 1.00 80.56 87 SER A CA 1
ATOM 649 C C . SER A 1 87 ? 1.550 -4.435 7.797 1.00 80.56 87 SER A C 1
ATOM 651 O O . SER A 1 87 ? 1.840 -5.518 8.358 1.00 80.56 87 SER A O 1
#

Secondary structure (DSSP, 8-state):
------------S--SSSTT-----S-----HHHHHHTPPPEE-TTT--EE-STTSEEEEEETTEEEEEETTT--EEEEEETTEEE-

Foldseek 3Di:
DDDDDDDDDPDDPPPPPPPPPPDPDDQPQADPVLCQVLDDWWAFPVPRDIDRHQVQFDWDGDGSKIFTAHPPPRGTGWIGHPSDTGD

Organism: NCBI:txid1129897

Sequence (87 aa):
MRGDDGHVVDVDPGFDRAARAARRSKGDPADLDRARDDWEPTVCAGCGQDHPEPWSVRLKRAGSDVEARCSACGGLAARYSTGVWSS

Radius of gyration: 23.29 Å; Cα contacts (8 Å, |Δi|>4): 132; chains: 1; bounding box: 34×21×83 Å